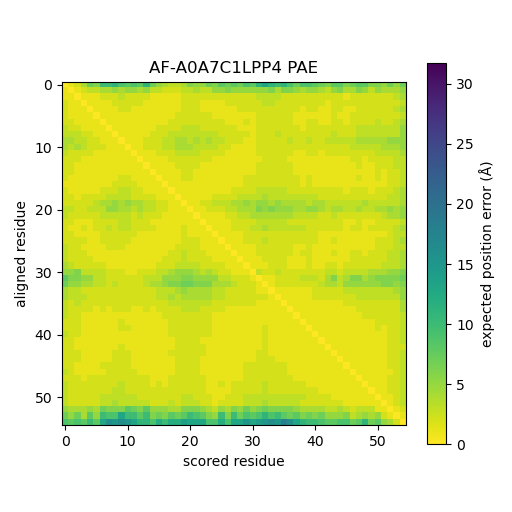Protein AF-A0A7C1LPP4-F1 (afdb_monomer)

Mean predicted aligned error: 2.31 Å

pLDDT: mean 96.02, std 4.58, range [71.0, 98.56]

Radius of gyration: 10.75 Å; Cα contacts (8 Å, |Δi|>4): 105; chains: 1; bounding box: 28×15×28 Å

Sequence (55 aa):
MNVAGIDCGAKNVKALILEEGKIIAKSSVFSGFDQKAAAKEALDLVLKDAGLKKE

Solvent-accessible surface area (backbone atoms only — not comparable to full-atom values): 3092 Å² total; per-residue (Å²): 124,78,43,78,49,75,48,84,44,84,67,38,14,34,19,32,35,36,45,94,94,37,78,72,24,64,31,74,36,63,11,73,90,52,54,68,58,25,47,49,51,14,46,55,49,16,29,56,70,54,74,51,82,89,132

Foldseek 3Di:
DKDKDWDQDQQWIKIFIDDPNDTQFIFIDGCPPPNVVRRVVRVVVRCVSNVHDDD

Structure (mmCIF, N/CA/C/O backbone):
data_AF-A0A7C1LPP4-F1
#
_entry.id   AF-A0A7C1LPP4-F1
#
loop_
_atom_site.group_PDB
_atom_site.id
_atom_site.type_symbol
_atom_site.label_atom_id
_atom_site.label_alt_id
_atom_site.label_comp_id
_atom_site.label_asym_id
_atom_site.label_entity_id
_atom_site.label_seq_id
_atom_site.pdbx_PDB_ins_code
_atom_site.Cartn_x
_atom_site.Cartn_y
_atom_site.Cartn_z
_atom_site.occupancy
_atom_site.B_iso_or_equiv
_atom_site.auth_seq_id
_atom_site.auth_comp_id
_atom_site.auth_asym_id
_atom_site.auth_atom_id
_atom_site.pdbx_PDB_model_num
ATOM 1 N N . MET A 1 1 ? -11.774 -4.783 14.192 1.00 84.56 1 MET A N 1
ATOM 2 C CA . MET A 1 1 ? -10.818 -5.668 13.485 1.00 84.56 1 MET A CA 1
ATOM 3 C C . MET A 1 1 ? -10.391 -4.928 12.244 1.00 84.56 1 MET A C 1
ATOM 5 O O . MET A 1 1 ? -11.266 -4.504 11.497 1.00 84.56 1 MET A O 1
ATOM 9 N N . ASN A 1 2 ? -9.085 -4.773 12.046 1.00 91.19 2 ASN A N 1
ATOM 10 C CA . ASN A 1 2 ? -8.557 -3.939 10.973 1.00 91.19 2 ASN A CA 1
ATOM 11 C C . ASN A 1 2 ? -8.033 -4.856 9.881 1.00 91.19 2 ASN A C 1
ATOM 13 O O . ASN A 1 2 ? -7.297 -5.804 10.162 1.00 91.19 2 ASN A O 1
ATOM 17 N N . VAL A 1 3 ? -8.451 -4.605 8.646 1.00 96.56 3 VAL A N 1
ATOM 18 C CA . VAL A 1 3 ? -8.052 -5.416 7.495 1.00 96.56 3 VAL A CA 1
ATOM 19 C C . VAL A 1 3 ? -7.242 -4.542 6.556 1.00 96.56 3 VAL A C 1
ATOM 21 O O . VAL A 1 3 ? -7.691 -3.471 6.153 1.00 96.56 3 VAL A O 1
ATOM 24 N N . ALA A 1 4 ? -6.050 -5.010 6.198 1.00 97.06 4 ALA A N 1
ATOM 25 C CA . ALA A 1 4 ? -5.2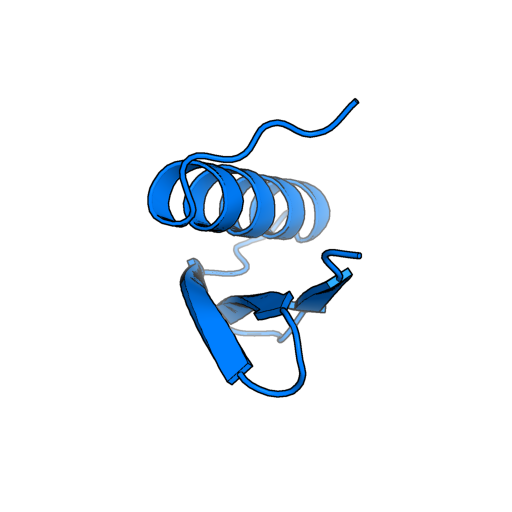54 -4.396 5.150 1.00 97.06 4 ALA A CA 1
ATOM 26 C C . ALA A 1 4 ? -5.613 -5.026 3.800 1.00 97.06 4 ALA A C 1
ATOM 28 O O . ALA A 1 4 ? -5.469 -6.236 3.621 1.00 97.06 4 ALA A O 1
ATOM 29 N N . GLY A 1 5 ? -6.067 -4.209 2.853 1.00 97.50 5 GLY A N 1
ATOM 30 C CA . GLY A 1 5 ? -6.196 -4.602 1.451 1.00 97.50 5 GLY A CA 1
ATOM 31 C C . GLY A 1 5 ? -4.962 -4.149 0.683 1.00 97.50 5 GLY A C 1
ATOM 32 O O . GLY A 1 5 ? -4.575 -2.991 0.815 1.00 97.50 5 GLY A O 1
ATOM 33 N N . ILE A 1 6 ? -4.351 -5.036 -0.105 1.00 97.94 6 ILE A N 1
ATOM 34 C CA . ILE A 1 6 ? -3.199 -4.719 -0.960 1.00 97.94 6 ILE A CA 1
ATOM 35 C C . ILE A 1 6 ? -3.507 -5.183 -2.384 1.00 97.94 6 ILE A C 1
ATOM 37 O O . ILE A 1 6 ? -3.822 -6.352 -2.599 1.00 97.94 6 ILE A O 1
ATOM 41 N N . ASP A 1 7 ? -3.401 -4.266 -3.342 1.00 98.00 7 ASP A N 1
ATOM 42 C CA . ASP A 1 7 ? -3.541 -4.514 -4.777 1.00 98.00 7 ASP A CA 1
ATOM 43 C C . ASP A 1 7 ? -2.188 -4.300 -5.468 1.00 98.00 7 ASP A C 1
ATOM 45 O 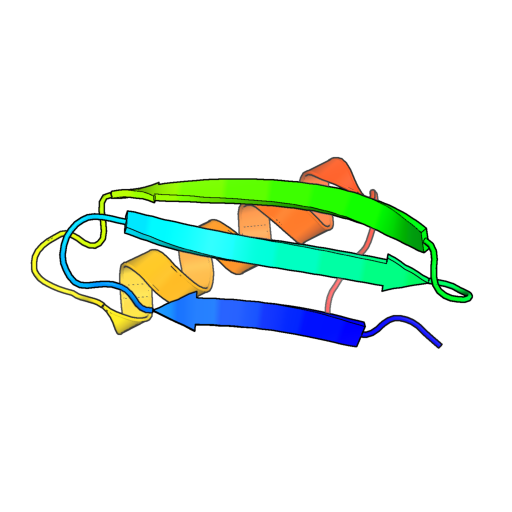O . ASP A 1 7 ? -1.700 -3.170 -5.581 1.00 98.00 7 ASP A O 1
ATOM 49 N N . CYS A 1 8 ? -1.569 -5.397 -5.905 1.00 97.25 8 CYS A N 1
ATOM 50 C CA . CYS A 1 8 ? -0.257 -5.412 -6.548 1.00 97.25 8 CYS A CA 1
ATOM 51 C C . CYS A 1 8 ? -0.373 -5.259 -8.072 1.00 97.25 8 CYS A C 1
ATOM 53 O O . CYS A 1 8 ? -0.157 -6.207 -8.828 1.00 97.25 8 CYS A O 1
ATOM 55 N N . GLY A 1 9 ? -0.698 -4.051 -8.531 1.00 96.50 9 GLY A N 1
ATOM 56 C CA . GLY A 1 9 ? -0.754 -3.727 -9.955 1.00 96.50 9 GLY A CA 1
ATOM 57 C C . GLY A 1 9 ? 0.627 -3.629 -10.620 1.00 96.50 9 GLY A C 1
ATOM 58 O O . GLY A 1 9 ? 1.663 -3.528 -9.966 1.00 96.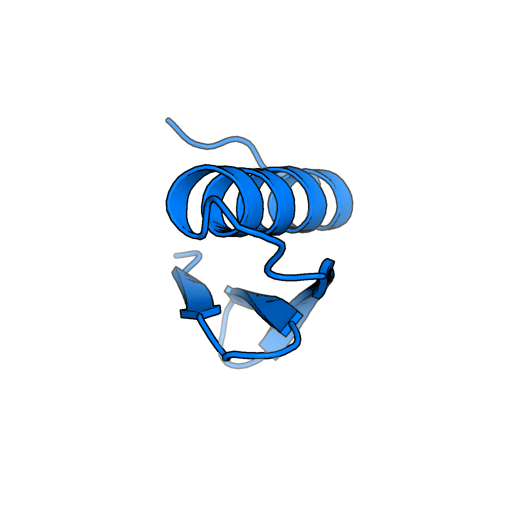50 9 GLY A O 1
ATOM 59 N N . ALA A 1 10 ? 0.653 -3.592 -11.956 1.00 95.94 10 ALA A N 1
ATOM 60 C CA . ALA A 1 10 ? 1.902 -3.503 -12.726 1.00 95.94 10 ALA A CA 1
ATOM 61 C C . ALA A 1 10 ? 2.624 -2.148 -12.580 1.00 95.94 10 ALA A C 1
ATOM 63 O O . ALA A 1 10 ? 3.848 -2.099 -12.552 1.00 95.94 10 ALA A O 1
ATOM 64 N N . LYS A 1 11 ? 1.871 -1.041 -12.499 1.00 96.69 11 LYS A N 1
ATOM 65 C CA . LYS A 1 11 ? 2.437 0.316 -12.384 1.00 96.69 11 LYS A CA 1
ATOM 66 C C . LYS A 1 11 ? 2.545 0.786 -10.938 1.00 96.69 11 LYS A C 1
ATOM 68 O O . LYS A 1 11 ? 3.518 1.443 -10.582 1.00 96.69 11 LYS A O 1
ATOM 73 N N . ASN A 1 12 ? 1.520 0.500 -10.140 1.00 98.12 12 ASN A N 1
ATOM 74 C CA . ASN A 1 12 ? 1.478 0.870 -8.735 1.00 98.12 12 ASN A CA 1
ATOM 75 C C . ASN A 1 12 ? 1.001 -0.303 -7.891 1.00 98.12 12 ASN A C 1
ATOM 77 O O . ASN A 1 12 ? 0.088 -1.019 -8.308 1.00 98.12 12 ASN A O 1
ATOM 81 N N . VAL A 1 13 ? 1.544 -0.393 -6.683 1.00 98.50 13 VAL A N 1
ATOM 82 C CA . VAL A 1 13 ? 0.945 -1.148 -5.590 1.00 98.50 13 VAL A CA 1
ATOM 83 C C . VAL A 1 13 ? 0.139 -0.181 -4.737 1.00 98.50 13 VAL A C 1
ATOM 85 O O . VAL A 1 13 ? 0.620 0.894 -4.370 1.00 98.50 13 VAL A O 1
ATOM 88 N N . LYS A 1 14 ? -1.108 -0.542 -4.451 1.00 98.56 14 LYS A N 1
ATOM 89 C CA . LYS A 1 14 ? -2.022 0.243 -3.618 1.00 98.56 14 LYS A CA 1
ATOM 90 C C . LYS A 1 14 ? -2.304 -0.527 -2.342 1.00 98.56 14 LYS A C 1
ATOM 92 O O . LYS A 1 14 ? -2.504 -1.738 -2.402 1.00 98.56 14 LYS A O 1
ATOM 97 N N . ALA A 1 15 ? -2.373 0.165 -1.213 1.00 98.44 15 ALA A N 1
ATOM 98 C CA . ALA A 1 15 ? -2.856 -0.428 0.025 1.00 98.44 15 ALA A CA 1
ATOM 99 C C . ALA A 1 15 ? -3.895 0.465 0.705 1.00 98.44 15 ALA A C 1
ATOM 101 O O . ALA A 1 15 ? -3.905 1.683 0.523 1.00 98.44 15 ALA A O 1
ATOM 102 N N . LEU A 1 16 ? -4.783 -0.148 1.481 1.00 98.50 16 LEU A N 1
ATOM 103 C CA . LEU A 1 16 ? -5.759 0.540 2.323 1.00 98.50 16 LEU A CA 1
ATOM 104 C C . LEU A 1 16 ? -5.940 -0.197 3.646 1.00 98.50 16 LEU A C 1
ATOM 106 O O . LEU A 1 16 ? -5.757 -1.415 3.698 1.00 98.50 16 LEU A O 1
ATOM 110 N N . ILE A 1 17 ? -6.347 0.528 4.687 1.00 98.31 17 ILE A N 1
ATOM 111 C CA . ILE A 1 17 ? -6.864 -0.064 5.925 1.00 98.31 17 ILE A CA 1
ATOM 112 C C . ILE A 1 17 ? -8.375 0.140 5.969 1.00 98.31 17 ILE A C 1
ATOM 114 O O . ILE A 1 17 ? -8.860 1.269 5.846 1.00 98.31 17 ILE A O 1
ATOM 118 N N . LEU A 1 18 ? -9.098 -0.963 6.146 1.00 97.81 18 LEU A N 1
ATOM 119 C CA . LEU A 1 18 ? -10.538 -0.989 6.353 1.00 97.81 18 LEU A CA 1
ATOM 120 C C . LEU A 1 18 ? -10.842 -1.242 7.833 1.00 97.81 18 LEU A C 1
ATOM 122 O O . LEU A 1 18 ? -10.377 -2.232 8.406 1.00 97.81 18 LEU A O 1
ATOM 126 N N . GLU A 1 19 ? -11.661 -0.376 8.417 1.00 96.56 19 GLU A N 1
ATOM 127 C CA . GLU A 1 19 ? -12.202 -0.506 9.770 1.00 96.56 19 GLU A CA 1
ATOM 128 C C . GLU A 1 19 ? -13.701 -0.186 9.710 1.00 96.56 19 GLU A C 1
ATOM 130 O O . GLU A 1 19 ? -14.104 0.843 9.172 1.00 96.56 19 GLU A O 1
ATOM 135 N N . GLU A 1 20 ? -14.545 -1.113 10.173 1.00 94.94 20 GLU A N 1
ATOM 136 C CA . GLU A 1 20 ? -16.014 -0.952 10.202 1.00 94.94 20 GLU A CA 1
ATOM 137 C C . GLU A 1 20 ? -16.636 -0.504 8.861 1.00 94.94 20 GLU A C 1
ATOM 139 O O . GLU 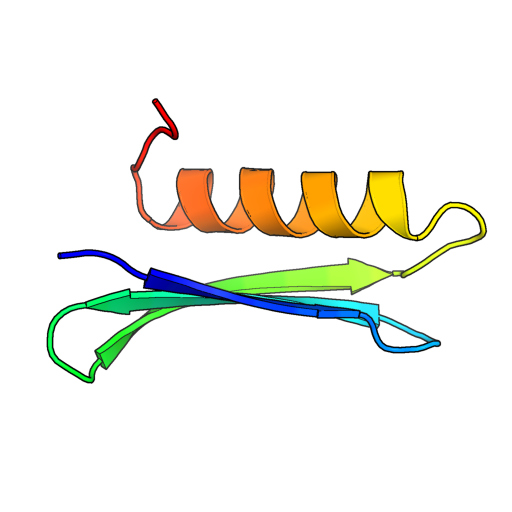A 1 20 ? -17.527 0.343 8.799 1.00 94.94 20 GLU A O 1
ATOM 144 N N . GLY A 1 21 ? -16.142 -1.064 7.752 1.00 94.56 21 GLY A N 1
ATOM 145 C CA . GLY A 1 21 ? -16.622 -0.740 6.403 1.00 94.56 21 GLY A CA 1
ATOM 146 C C . GLY A 1 21 ? -16.168 0.626 5.877 1.00 94.56 21 GLY A C 1
ATOM 147 O O . GLY A 1 21 ? -16.574 1.019 4.783 1.00 94.56 21 GLY A O 1
ATOM 148 N N . LYS A 1 22 ? -15.310 1.341 6.612 1.00 96.75 22 LYS A N 1
ATOM 149 C CA . LYS A 1 22 ? -14.732 2.627 6.213 1.00 96.75 22 LYS A CA 1
ATOM 150 C C . LYS A 1 22 ? -13.246 2.480 5.924 1.00 96.75 22 LYS A C 1
ATOM 152 O O . LYS A 1 22 ? -12.524 1.762 6.612 1.00 96.75 22 LYS A O 1
ATOM 157 N N . ILE A 1 23 ? -12.786 3.190 4.900 1.00 97.88 23 ILE A N 1
ATOM 158 C CA . ILE A 1 23 ? -11.358 3.317 4.609 1.00 97.88 23 ILE A CA 1
ATOM 159 C C . ILE A 1 23 ? -10.800 4.395 5.534 1.00 97.88 23 ILE A C 1
ATOM 161 O O . ILE A 1 23 ? -11.179 5.559 5.400 1.00 97.88 23 ILE A O 1
ATOM 165 N N . ILE A 1 24 ? -9.912 4.010 6.448 1.00 97.81 24 ILE A N 1
ATOM 166 C CA . ILE A 1 24 ? -9.303 4.939 7.414 1.00 97.81 24 ILE A CA 1
ATOM 167 C C . ILE A 1 24 ? -7.915 5.426 6.981 1.00 97.81 24 ILE A C 1
ATOM 169 O O . ILE A 1 24 ? -7.478 6.478 7.428 1.00 97.81 24 ILE A O 1
ATOM 173 N N . ALA A 1 25 ? -7.246 4.704 6.075 1.00 98.19 25 ALA A N 1
ATOM 174 C CA . ALA A 1 25 ? -5.963 5.094 5.491 1.00 98.19 25 ALA A CA 1
ATOM 175 C C . ALA A 1 25 ? -5.770 4.468 4.104 1.00 98.19 25 ALA A C 1
ATOM 177 O O . ALA A 1 25 ? -6.347 3.415 3.802 1.00 98.19 25 ALA A O 1
ATOM 178 N N . LYS A 1 26 ? -4.943 5.102 3.263 1.00 98.44 26 LYS A N 1
ATOM 179 C CA . LYS A 1 26 ? -4.595 4.613 1.916 1.00 98.44 26 LYS A CA 1
ATOM 180 C C . LYS A 1 26 ? -3.160 4.971 1.531 1.00 98.4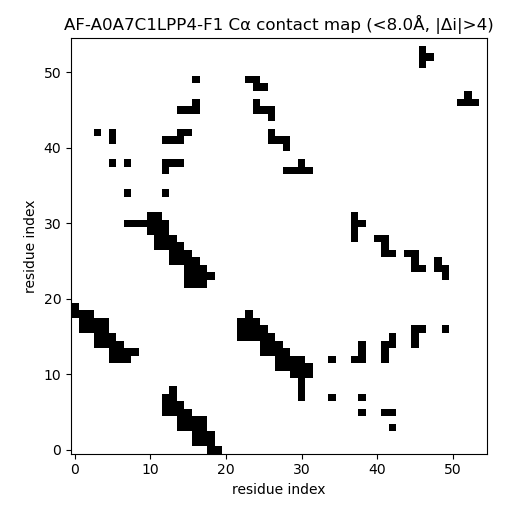4 26 LYS A C 1
ATOM 182 O O . LYS A 1 26 ? -2.666 6.034 1.885 1.00 98.44 26 LYS A O 1
ATOM 187 N N . SER A 1 27 ? -2.521 4.131 0.727 1.00 98.56 27 SER A N 1
ATOM 188 C CA . SER A 1 27 ? -1.206 4.391 0.137 1.00 98.56 27 SER A CA 1
ATOM 189 C C . SER A 1 27 ? -1.159 3.932 -1.323 1.00 98.56 27 SER A C 1
ATOM 191 O O . SER A 1 27 ? -1.950 3.097 -1.772 1.00 98.56 27 SER A O 1
ATOM 193 N N . SER A 1 28 ? -0.246 4.519 -2.096 1.00 98.31 28 SER A N 1
ATOM 194 C CA . SER A 1 28 ? 0.042 4.117 -3.473 1.00 98.31 28 SER A CA 1
ATOM 195 C C . SER A 1 28 ? 1.515 4.372 -3.750 1.00 98.31 28 SER A C 1
ATOM 197 O O . SER A 1 28 ? 1.964 5.511 -3.643 1.00 98.31 28 SER A O 1
ATOM 199 N N . VAL A 1 29 ? 2.242 3.330 -4.134 1.00 98.25 29 VAL A N 1
ATOM 200 C CA . VAL A 1 29 ? 3.668 3.392 -4.486 1.00 98.25 29 VAL A CA 1
ATOM 201 C C . VAL A 1 29 ? 3.876 2.804 -5.874 1.00 98.25 29 VAL A C 1
ATOM 203 O O . VAL A 1 29 ? 3.072 1.986 -6.323 1.00 98.25 29 VAL A O 1
ATOM 206 N N . PHE A 1 30 ? 4.938 3.203 -6.571 1.00 97.94 30 PHE A N 1
ATOM 207 C CA . PHE A 1 30 ? 5.296 2.565 -7.838 1.00 97.94 30 PHE A CA 1
ATOM 208 C C . PHE A 1 30 ? 5.712 1.111 -7.594 1.00 97.94 30 PHE A C 1
ATOM 210 O O . PHE A 1 30 ? 6.475 0.836 -6.675 1.00 97.94 30 PHE A O 1
ATOM 217 N N . SER A 1 31 ? 5.246 0.181 -8.431 1.00 95.94 31 SER A N 1
ATOM 218 C CA . SER A 1 31 ? 5.524 -1.253 -8.234 1.00 95.94 31 SER A CA 1
ATOM 219 C C . SER A 1 31 ? 6.997 -1.613 -8.405 1.00 95.94 31 SER A C 1
ATOM 221 O O . SER A 1 31 ? 7.457 -2.598 -7.835 1.00 95.94 31 SER A O 1
ATOM 223 N N . GLY A 1 32 ? 7.729 -0.818 -9.194 1.00 92.88 32 GLY A N 1
ATOM 224 C CA . GLY A 1 32 ? 9.135 -1.057 -9.497 1.00 92.88 32 GLY A CA 1
ATOM 225 C C . GLY A 1 32 ? 9.381 -2.444 -10.100 1.00 92.88 32 GLY A C 1
ATOM 226 O O . GLY A 1 32 ? 8.487 -3.062 -10.675 1.00 92.88 32 GLY A O 1
ATOM 227 N N . PHE A 1 33 ? 10.617 -2.926 -9.969 1.00 93.19 33 PHE A N 1
ATOM 228 C CA . PHE A 1 33 ? 10.992 -4.283 -10.380 1.00 93.19 33 PHE A CA 1
ATOM 229 C C . PHE A 1 33 ? 10.702 -5.330 -9.295 1.00 93.19 33 PHE A C 1
ATOM 231 O O . PHE A 1 33 ? 10.350 -6.461 -9.618 1.00 93.19 33 PHE A O 1
ATOM 238 N N . ASP A 1 34 ? 10.833 -4.961 -8.016 1.00 96.06 34 ASP A N 1
ATOM 239 C CA . ASP A 1 34 ? 10.561 -5.847 -6.882 1.00 96.06 34 ASP A CA 1
ATOM 240 C C . ASP A 1 34 ? 9.169 -5.566 -6.303 1.00 96.06 34 ASP A C 1
ATOM 242 O O . ASP A 1 34 ? 8.974 -4.698 -5.448 1.00 96.06 34 ASP A O 1
ATOM 246 N N . GLN A 1 35 ? 8.193 -6.352 -6.753 1.00 93.94 35 GLN A N 1
ATOM 247 C CA . GLN A 1 35 ? 6.810 -6.229 -6.296 1.00 93.94 35 GLN A CA 1
ATOM 248 C C . GLN A 1 35 ? 6.641 -6.532 -4.804 1.00 93.94 35 GLN A C 1
ATOM 250 O O . GLN A 1 35 ? 5.739 -5.985 -4.167 1.00 93.94 35 GLN A O 1
ATOM 255 N N . LYS A 1 36 ? 7.489 -7.390 -4.223 1.00 96.50 36 LYS A N 1
ATOM 256 C CA . LYS A 1 36 ? 7.397 -7.735 -2.802 1.00 96.50 36 LYS A CA 1
ATOM 257 C C . LYS A 1 36 ? 7.876 -6.568 -1.945 1.00 96.50 36 LYS A C 1
ATOM 259 O O . LYS A 1 36 ? 7.246 -6.270 -0.928 1.00 96.50 36 LYS A O 1
ATOM 264 N N . ALA A 1 37 ? 8.945 -5.896 -2.368 1.00 97.75 37 ALA A N 1
ATOM 265 C CA . ALA A 1 37 ? 9.409 -4.671 -1.729 1.00 97.75 37 ALA A CA 1
ATOM 266 C C . ALA A 1 37 ? 8.350 -3.562 -1.822 1.00 97.75 37 ALA A C 1
ATOM 268 O O . ALA A 1 37 ? 7.994 -2.990 -0.793 1.00 97.75 37 ALA A O 1
ATOM 269 N N . ALA A 1 38 ? 7.768 -3.337 -3.005 1.00 98.25 38 ALA A N 1
ATOM 270 C CA . ALA A 1 38 ? 6.720 -2.332 -3.191 1.00 98.25 38 ALA A CA 1
ATOM 271 C C . ALA A 1 38 ? 5.455 -2.627 -2.362 1.00 98.25 38 ALA A C 1
ATOM 273 O O . ALA A 1 38 ? 4.875 -1.723 -1.765 1.00 98.25 38 ALA A O 1
ATOM 274 N N . ALA A 1 39 ? 5.040 -3.893 -2.254 1.00 98.00 39 ALA A N 1
ATOM 275 C CA . ALA A 1 39 ? 3.914 -4.278 -1.402 1.00 98.00 39 ALA A CA 1
ATOM 276 C C . ALA A 1 39 ? 4.194 -4.059 0.087 1.00 98.00 39 ALA A C 1
ATOM 278 O O . ALA A 1 39 ? 3.309 -3.614 0.822 1.00 98.00 39 ALA A O 1
ATOM 279 N N . LYS A 1 40 ? 5.425 -4.331 0.531 1.00 97.81 40 LYS A N 1
ATOM 280 C CA . LYS A 1 40 ? 5.844 -4.033 1.901 1.00 97.81 40 LYS A CA 1
ATOM 281 C C . LYS A 1 40 ? 5.845 -2.526 2.161 1.00 97.81 40 LYS A C 1
ATOM 283 O O . LYS A 1 40 ? 5.287 -2.097 3.162 1.00 97.81 40 LYS A O 1
ATOM 288 N N . GLU A 1 41 ? 6.392 -1.732 1.245 1.00 98.19 41 GLU A N 1
ATOM 289 C CA . GLU A 1 41 ? 6.412 -0.271 1.356 1.00 98.19 41 GLU A CA 1
ATOM 290 C C . GLU A 1 41 ? 4.994 0.313 1.413 1.00 98.19 41 GLU A C 1
ATOM 292 O O . GLU A 1 41 ? 4.689 1.123 2.288 1.00 98.19 41 GLU A O 1
ATOM 297 N N . ALA A 1 42 ? 4.096 -0.148 0.536 1.00 98.38 42 ALA A N 1
ATOM 298 C CA . ALA A 1 42 ? 2.697 0.268 0.548 1.00 98.38 42 ALA A CA 1
ATOM 299 C C . ALA A 1 42 ? 2.024 -0.044 1.895 1.00 98.38 42 ALA A C 1
ATOM 301 O O . ALA A 1 42 ? 1.302 0.803 2.433 1.00 98.38 42 ALA A O 1
ATOM 302 N N . LEU A 1 43 ? 2.277 -1.235 2.452 1.00 98.12 43 LEU A N 1
ATOM 303 C CA . LEU A 1 43 ? 1.753 -1.647 3.753 1.00 98.12 43 LEU A CA 1
ATOM 304 C C . LEU A 1 43 ? 2.319 -0.795 4.900 1.00 98.12 43 LEU A C 1
ATOM 306 O O . LEU A 1 43 ? 1.559 -0.318 5.740 1.00 98.12 43 LEU A O 1
ATOM 310 N N . ASP A 1 44 ? 3.630 -0.576 4.927 1.00 98.06 44 ASP A N 1
ATOM 311 C CA . ASP A 1 44 ? 4.290 0.205 5.9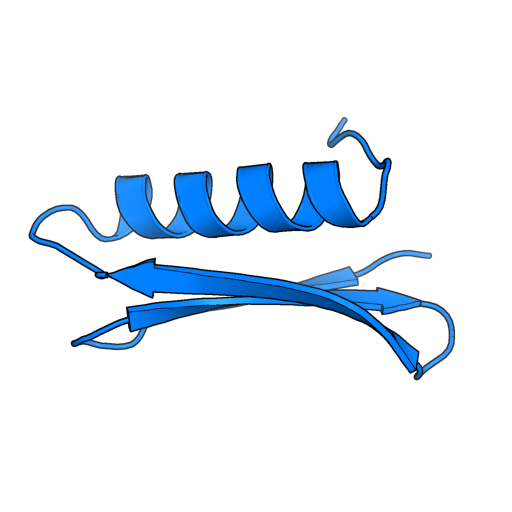77 1.00 98.06 44 ASP A CA 1
ATOM 312 C C . ASP A 1 44 ? 3.792 1.662 5.970 1.00 98.06 44 ASP A C 1
ATOM 314 O O . ASP A 1 44 ? 3.490 2.230 7.024 1.00 98.06 44 ASP A O 1
ATOM 318 N N . LEU A 1 45 ? 3.622 2.253 4.780 1.00 98.31 45 LEU A N 1
ATOM 319 C CA . LEU A 1 45 ? 3.070 3.600 4.623 1.00 98.31 45 LEU A CA 1
ATOM 320 C C . LEU A 1 45 ? 1.623 3.695 5.109 1.00 98.31 45 LEU A C 1
ATOM 322 O O . LEU A 1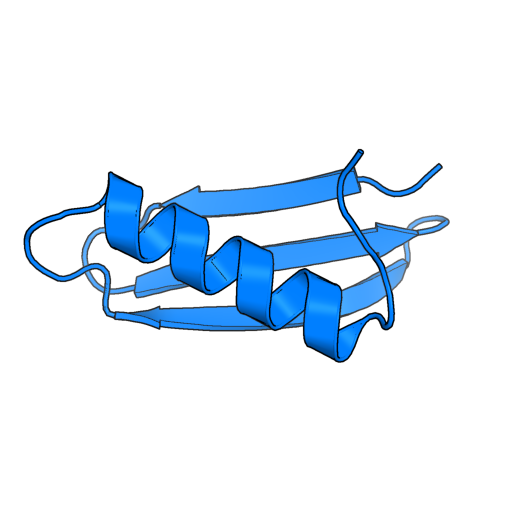 45 ? 1.289 4.640 5.822 1.00 98.31 45 LEU A O 1
ATOM 326 N N . VAL A 1 46 ? 0.769 2.732 4.749 1.00 98.31 46 VAL A N 1
ATOM 327 C CA . VAL A 1 46 ? -0.649 2.797 5.126 1.00 98.31 46 VAL A CA 1
ATOM 328 C C . VAL A 1 46 ? -0.865 2.536 6.617 1.00 98.31 46 VAL A C 1
ATOM 330 O O . VAL A 1 46 ? -1.735 3.154 7.223 1.00 98.31 46 VAL A O 1
ATOM 333 N N . LEU A 1 47 ? -0.048 1.677 7.235 1.00 97.81 47 LEU A N 1
ATOM 334 C CA . LEU A 1 47 ? -0.062 1.474 8.685 1.00 97.81 47 LEU A CA 1
ATOM 335 C C . LEU A 1 47 ? 0.393 2.732 9.422 1.00 97.81 47 LEU A C 1
ATOM 337 O O . LEU A 1 47 ? -0.243 3.127 10.397 1.00 97.81 47 LEU A O 1
ATOM 341 N N . LYS A 1 48 ? 1.448 3.392 8.931 1.00 97.88 48 LYS A N 1
ATOM 342 C CA . LYS A 1 48 ? 1.920 4.660 9.493 1.00 97.88 48 LYS A CA 1
ATOM 343 C C . LYS A 1 48 ? 0.848 5.750 9.415 1.00 97.88 48 LYS A C 1
ATOM 345 O O . LYS A 1 48 ? 0.640 6.441 10.407 1.00 97.88 48 LYS A O 1
ATOM 350 N N . ASP A 1 49 ? 0.179 5.884 8.271 1.00 97.38 49 ASP A N 1
ATOM 351 C CA . ASP A 1 49 ? -0.903 6.859 8.064 1.00 97.38 49 ASP A CA 1
ATOM 352 C C . ASP A 1 49 ? -2.121 6.561 8.960 1.00 97.38 49 ASP A C 1
ATOM 354 O O . ASP A 1 49 ? -2.711 7.469 9.536 1.00 97.38 49 ASP A O 1
ATOM 358 N N . ALA A 1 50 ? -2.426 5.276 9.181 1.00 96.25 50 ALA A N 1
ATOM 359 C CA . ALA A 1 50 ? -3.462 4.831 10.117 1.00 96.25 50 ALA A CA 1
ATOM 360 C C . ALA A 1 50 ? -3.059 4.919 11.604 1.00 96.25 50 ALA A C 1
ATOM 362 O O . ALA A 1 50 ? -3.888 4.650 12.472 1.00 96.25 50 ALA A O 1
ATOM 363 N N . GLY A 1 51 ? -1.796 5.224 11.928 1.00 96.25 51 GLY A N 1
ATOM 364 C CA . GLY A 1 51 ? -1.286 5.175 13.304 1.00 96.25 51 GLY A CA 1
ATOM 365 C C . GLY A 1 51 ? -1.233 3.762 13.908 1.00 96.25 51 GLY A C 1
ATOM 366 O O . GLY A 1 51 ? -1.268 3.612 15.128 1.00 96.25 51 GLY A O 1
ATOM 367 N N . LEU A 1 52 ? -1.152 2.724 13.071 1.00 95.31 52 LEU A N 1
ATOM 368 C CA . LEU A 1 52 ? -1.178 1.313 13.461 1.00 95.31 52 LEU A CA 1
ATOM 369 C C . LEU A 1 52 ? 0.210 0.661 13.369 1.00 95.31 52 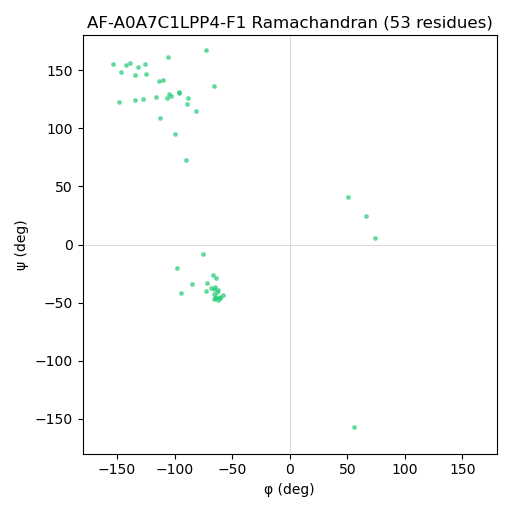LEU A C 1
ATOM 371 O O . LEU A 1 52 ? 1.111 1.132 12.674 1.00 95.31 52 LEU A O 1
ATOM 375 N N . LYS A 1 53 ? 0.369 -0.477 14.049 1.00 91.56 53 LYS A N 1
ATOM 376 C CA . LYS A 1 53 ? 1.525 -1.373 13.915 1.00 91.56 53 LYS A CA 1
ATOM 377 C C . LYS A 1 53 ? 1.042 -2.778 13.579 1.00 91.56 53 LYS A C 1
ATOM 379 O O . LYS A 1 53 ? -0.028 -3.184 14.021 1.00 91.56 53 LYS A O 1
ATOM 384 N N . LYS A 1 54 ? 1.835 -3.500 12.790 1.00 82.44 54 LYS A N 1
ATOM 385 C CA . LYS A 1 54 ? 1.622 -4.920 12.515 1.00 82.44 54 LYS A CA 1
ATOM 386 C C . LYS A 1 54 ? 2.332 -5.738 13.595 1.00 82.44 54 LYS A C 1
ATOM 388 O O . LYS A 1 54 ? 3.514 -5.497 13.830 1.00 82.44 54 LYS A O 1
ATOM 393 N N . GLU A 1 55 ? 1.600 -6.638 14.243 1.00 71.00 55 GLU A N 1
ATOM 394 C CA . GLU A 1 55 ? 2.149 -7.673 15.134 1.00 71.00 55 GLU A CA 1
ATOM 395 C C . GLU A 1 55 ? 2.732 -8.846 14.335 1.00 71.00 55 GLU A C 1
ATOM 397 O O . GLU A 1 55 ? 2.210 -9.140 13.229 1.00 71.00 55 GLU A O 1
#

Secondary structure (DSSP, 8-state):
--EEEEEE-SSEEEEEEEETTEEEEEEEEE--S-HHHHHHHHHHHHHHHTT----

Nearest PDB structures (foldseek):
  3vov-assembly1_C  TM=8.689E-01  e=4.783E-03  Thermus thermophilus HB8
  3wqt-assembly4_D  TM=7.855E-01  e=1.308E-02  Staphylococcus aureus subsp. aureus MRSA252
  4h0o-assembly1_A  TM=7.134E-01  e=6.857E-01  Entamoeba histolytica
  2l6m-assembly1_A  TM=3.891E-01  e=1.108E-01  Schizosaccharomyces pombe
  3rv0-assembly1_B  TM=4.737E-01  e=2.910E+00  Vanderwaltozyma polyspora DSM 70294